Protein AF-A0A962GE62-F1 (afdb_monomer)

pLDDT: mean 94.67, std 6.72, range [42.16, 98.62]

Sequence (122 aa):
MSQEPLYRQILGSEFAALDEPVRRFHSLQGHHRLHGRCTVNGAEHAVGRFVCAMLGLPRRISDAEFQFDLEAEPDAEIWIRHFPTRTMRSRLERLGANRLRERLGPATLTFSLDTDGGCLSM

Structure (mmCIF, N/CA/C/O backbone):
data_AF-A0A962GE62-F1
#
_entry.id   AF-A0A962GE62-F1
#
loop_
_atom_site.group_PDB
_atom_site.id
_atom_site.type_symbol
_atom_site.label_atom_id
_atom_site.label_alt_id
_atom_site.label_comp_id
_atom_site.label_asym_id
_atom_site.label_entity_id
_atom_site.label_seq_id
_atom_site.pdbx_PDB_ins_code
_atom_site.Cartn_x
_atom_site.Cartn_y
_atom_site.Cartn_z
_atom_site.occupancy
_atom_site.B_iso_or_equiv
_atom_site.auth_seq_id
_atom_site.auth_comp_id
_atom_site.auth_asym_id
_atom_site.auth_atom_id
_atom_site.pdbx_PDB_model_num
ATOM 1 N N . MET A 1 1 ? -3.515 -1.189 26.323 1.00 42.16 1 MET A N 1
ATOM 2 C CA . MET A 1 1 ? -4.713 -0.687 25.618 1.00 42.16 1 MET A CA 1
ATOM 3 C C . MET A 1 1 ? -4.542 -1.075 24.165 1.00 42.16 1 MET A C 1
ATOM 5 O O . MET A 1 1 ? -3.581 -0.616 23.566 1.00 42.16 1 MET A O 1
ATOM 9 N N . SER A 1 2 ? -5.363 -1.981 23.636 1.00 54.12 2 SER A N 1
ATOM 10 C CA . SER A 1 2 ? -5.305 -2.329 22.212 1.00 54.12 2 SER A CA 1
ATOM 11 C C . SER A 1 2 ? -5.782 -1.115 21.420 1.00 54.12 2 SER A C 1
ATOM 13 O O . SER A 1 2 ? -6.929 -0.703 21.587 1.00 54.12 2 SER A O 1
ATOM 15 N N . GLN A 1 3 ? -4.892 -0.485 20.656 1.00 78.56 3 GLN A N 1
ATOM 16 C CA . GLN A 1 3 ? -5.273 0.639 19.806 1.00 78.56 3 GLN A CA 1
ATOM 17 C C . GLN A 1 3 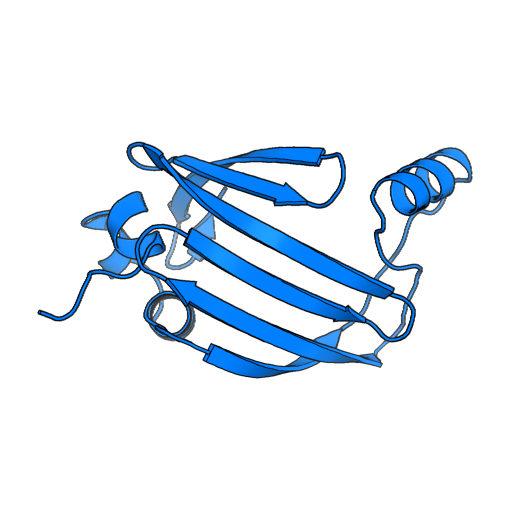? -6.046 0.116 18.586 1.00 78.56 3 GLN A C 1
ATOM 19 O O . GLN A 1 3 ? -5.830 -1.009 18.132 1.00 78.56 3 GLN A O 1
ATOM 24 N N . GLU A 1 4 ? -7.009 0.898 18.107 1.00 91.88 4 GLU A N 1
ATOM 25 C CA . GLU A 1 4 ? -7.893 0.511 17.006 1.00 91.88 4 GLU A CA 1
ATOM 26 C C . GLU A 1 4 ? -7.140 0.560 15.657 1.00 91.88 4 GLU A C 1
ATOM 28 O O . GLU A 1 4 ? -6.414 1.527 15.428 1.00 91.88 4 GLU A O 1
ATOM 33 N N . PRO A 1 5 ? -7.282 -0.430 14.751 1.00 95.94 5 PRO A N 1
ATOM 34 C CA . PRO A 1 5 ? -6.624 -0.401 13.439 1.00 95.94 5 PRO A CA 1
ATOM 35 C C . PRO A 1 5 ? -7.026 0.815 12.591 1.00 95.94 5 PRO A C 1
ATOM 37 O O . PRO A 1 5 ? -8.175 1.263 12.652 1.00 95.94 5 PRO A O 1
ATOM 40 N N . LEU A 1 6 ? -6.112 1.306 11.745 1.00 97.06 6 LEU A N 1
ATOM 41 C CA . LEU A 1 6 ? -6.292 2.525 10.943 1.00 97.06 6 LEU A CA 1
ATOM 42 C C . LEU A 1 6 ? -7.610 2.531 10.149 1.00 97.06 6 LEU A C 1
ATOM 44 O O . LEU A 1 6 ? -8.387 3.482 10.219 1.00 97.06 6 LEU A O 1
ATOM 48 N N . TYR A 1 7 ? -7.892 1.457 9.413 1.00 97.06 7 TYR A N 1
ATOM 49 C CA . TYR A 1 7 ? -9.080 1.372 8.556 1.00 97.06 7 TYR A CA 1
ATOM 50 C C . TYR A 1 7 ? -10.388 1.321 9.342 1.00 97.06 7 TYR A C 1
ATOM 52 O O . TYR A 1 7 ? -11.406 1.828 8.872 1.00 97.06 7 TYR A O 1
ATOM 60 N N . ARG A 1 8 ? -10.360 0.789 10.566 1.00 96.38 8 ARG A N 1
ATOM 61 C CA . ARG A 1 8 ? -11.520 0.817 11.454 1.00 96.38 8 ARG A CA 1
ATOM 62 C C . ARG A 1 8 ? -11.795 2.228 11.977 1.00 96.38 8 ARG A C 1
ATOM 64 O O . ARG A 1 8 ? -12.949 2.634 12.022 1.00 96.38 8 ARG A O 1
ATOM 71 N N . GLN A 1 9 ? -10.755 3.018 12.250 1.00 95.88 9 GLN A N 1
ATOM 72 C CA . GLN A 1 9 ? -10.906 4.443 12.585 1.00 95.88 9 GLN A CA 1
ATOM 73 C C . GLN A 1 9 ? -11.400 5.299 11.403 1.00 95.88 9 GLN A C 1
ATOM 75 O O . GLN A 1 9 ? -11.971 6.375 11.607 1.00 95.88 9 GLN A O 1
ATOM 80 N N . ILE A 1 10 ? -11.130 4.875 10.162 1.00 96.81 10 ILE A N 1
ATOM 81 C CA . ILE A 1 10 ? -11.578 5.580 8.953 1.00 96.81 10 ILE A CA 1
ATOM 82 C C . ILE A 1 10 ? -13.047 5.271 8.653 1.00 96.81 10 ILE A C 1
ATO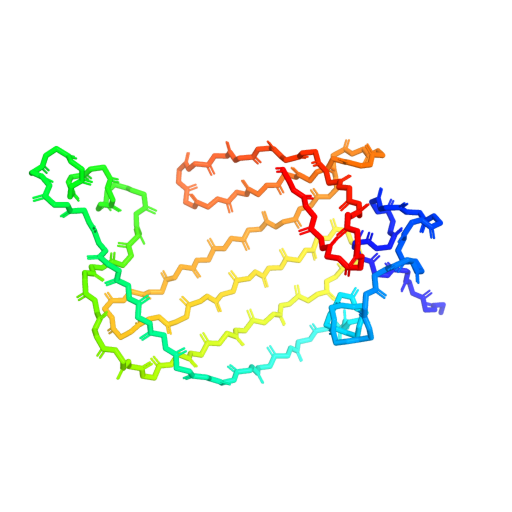M 84 O O . ILE A 1 10 ? -13.804 6.214 8.441 1.00 96.81 10 ILE A O 1
ATOM 88 N N . LEU A 1 11 ? -13.430 3.990 8.645 1.00 96.62 11 LEU A N 1
ATOM 89 C CA . LEU A 1 11 ? -14.768 3.526 8.251 1.00 96.62 11 LEU A CA 1
ATOM 90 C C . LEU A 1 11 ? -15.789 3.505 9.399 1.00 96.62 11 LEU A C 1
ATOM 92 O O . LEU A 1 11 ? -16.993 3.482 9.157 1.00 96.62 11 LEU A O 1
ATOM 96 N N . GLY A 1 12 ? -15.343 3.483 10.657 1.00 95.31 12 GLY A N 1
ATOM 97 C CA . GLY A 1 12 ? -16.239 3.399 11.808 1.00 95.31 12 GLY A CA 1
ATOM 98 C C . GLY A 1 12 ? -17.075 2.114 11.801 1.00 95.31 12 GLY A C 1
ATOM 99 O O . GLY A 1 12 ? -16.529 1.010 11.741 1.00 95.31 12 GLY A O 1
ATOM 100 N N . SER A 1 13 ? -18.404 2.252 11.882 1.00 94.25 13 SER A N 1
ATOM 101 C CA . 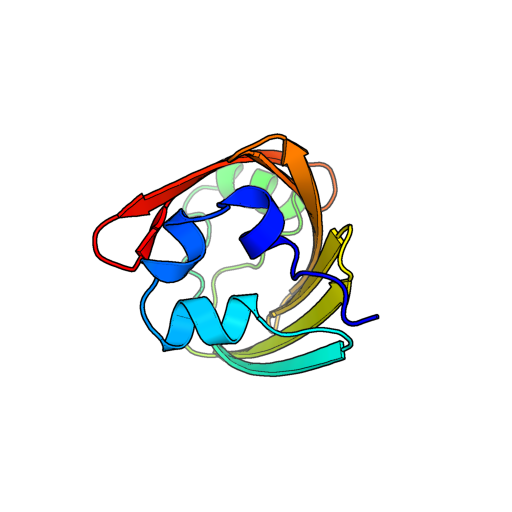SER A 1 13 ? -19.342 1.118 11.888 1.00 94.25 13 SER A CA 1
ATOM 102 C C . SER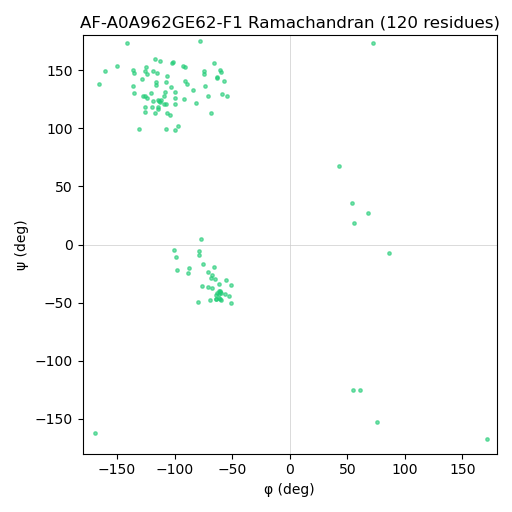 A 1 13 ? -19.285 0.285 10.610 1.00 94.25 13 SER A C 1
ATOM 104 O O . SER A 1 13 ? -19.396 -0.939 10.687 1.00 94.25 13 SER A O 1
ATOM 106 N N . GLU A 1 14 ? -19.031 0.924 9.465 1.00 95.88 14 GLU A N 1
ATOM 107 C CA . GLU A 1 14 ? -19.014 0.269 8.151 1.00 95.88 14 GLU A CA 1
ATOM 108 C C . GLU A 1 14 ? -17.872 -0.745 8.029 1.00 95.88 14 GLU A C 1
ATOM 110 O O . GLU A 1 14 ? -17.951 -1.698 7.263 1.00 95.88 14 GLU A O 1
ATOM 115 N N . PHE A 1 15 ? -16.844 -0.653 8.879 1.00 97.06 15 PHE A N 1
ATOM 116 C CA . PHE A 1 15 ? -15.789 -1.665 8.946 1.00 97.06 15 PHE A CA 1
ATOM 117 C C . PHE A 1 15 ? -16.333 -3.083 9.200 1.00 97.06 15 PHE A C 1
ATOM 119 O O . PHE A 1 15 ? -15.747 -4.071 8.755 1.00 97.06 15 PHE A O 1
ATOM 126 N N . ALA A 1 16 ? -17.457 -3.206 9.917 1.00 96.31 16 ALA A N 1
ATOM 127 C CA . ALA A 1 16 ? -18.101 -4.493 10.158 1.00 96.31 16 ALA A CA 1
ATOM 128 C C . ALA A 1 16 ? -18.773 -5.072 8.901 1.00 96.31 16 ALA A C 1
ATOM 130 O O . ALA A 1 16 ? -18.911 -6.293 8.824 1.00 96.31 16 ALA A O 1
ATOM 131 N N . ALA A 1 17 ? -19.137 -4.230 7.928 1.00 96.81 17 ALA A N 1
ATOM 132 C CA . ALA A 1 17 ? -19.768 -4.634 6.675 1.00 96.81 17 ALA A CA 1
ATOM 133 C C . ALA A 1 17 ? -18.785 -5.276 5.682 1.00 96.81 17 ALA A C 1
ATOM 135 O O . ALA A 1 17 ? -19.227 -5.957 4.766 1.00 96.81 17 ALA A O 1
ATOM 136 N N . LEU A 1 18 ? -17.471 -5.104 5.876 1.00 98.19 18 LEU A N 1
ATOM 137 C CA . LEU A 1 18 ? -16.440 -5.747 5.058 1.00 98.19 18 LEU A CA 1
ATOM 138 C C . LEU A 1 18 ? -16.484 -7.276 5.174 1.00 98.19 18 LEU A C 1
ATOM 140 O O . LEU A 1 18 ? -16.648 -7.824 6.269 1.00 98.19 18 LEU A O 1
ATOM 144 N N . ASP A 1 19 ? -16.216 -7.963 4.067 1.00 98.25 19 ASP A N 1
ATOM 145 C CA . ASP A 1 19 ? -16.044 -9.412 4.054 1.00 98.25 19 ASP A CA 1
ATOM 146 C C . ASP A 1 19 ? -14.867 -9.844 4.939 1.00 98.25 19 ASP A C 1
ATOM 148 O O . ASP A 1 19 ? -13.880 -9.123 5.124 1.00 98.25 19 ASP A O 1
ATOM 152 N N . GLU A 1 20 ? -14.964 -11.053 5.497 1.00 97.62 20 GLU A N 1
ATOM 153 C CA . GLU A 1 20 ? -14.026 -11.560 6.507 1.00 97.62 20 GLU A CA 1
ATOM 154 C C . GLU A 1 20 ? -12.545 -11.467 6.097 1.00 97.62 20 GLU A C 1
ATOM 156 O O . GLU A 1 20 ? -11.769 -10.958 6.911 1.00 97.62 20 GLU A O 1
ATOM 161 N N . PRO A 1 21 ? -12.128 -11.822 4.865 1.00 96.88 21 PRO A N 1
ATOM 162 C CA . PRO A 1 21 ? -10.730 -11.690 4.455 1.00 96.88 21 PRO A CA 1
ATOM 163 C C . PRO A 1 21 ? -10.233 -10.238 4.447 1.00 96.88 21 PRO A C 1
ATOM 165 O O . PRO A 1 21 ? -9.126 -9.959 4.914 1.00 96.88 21 PRO A O 1
ATOM 168 N N . VAL A 1 22 ? -11.060 -9.305 3.964 1.00 97.00 22 VAL A N 1
ATOM 169 C CA . VAL A 1 22 ? -10.726 -7.874 3.870 1.00 97.00 22 VAL A CA 1
ATOM 170 C C . VAL A 1 22 ? -10.652 -7.270 5.268 1.00 97.00 22 VAL A C 1
ATOM 172 O O . VAL A 1 22 ? -9.660 -6.636 5.636 1.00 97.00 22 VAL A O 1
ATOM 175 N N . ARG A 1 23 ? -11.663 -7.551 6.095 1.00 97.56 23 ARG A N 1
ATOM 176 C CA . ARG A 1 23 ? -11.721 -7.109 7.489 1.00 97.56 23 ARG A CA 1
ATOM 177 C C . ARG A 1 23 ? -10.552 -7.654 8.304 1.00 97.56 23 ARG A C 1
ATOM 179 O O . ARG A 1 23 ? -9.981 -6.926 9.114 1.00 97.56 23 ARG A O 1
ATOM 186 N N . ARG A 1 24 ? -10.171 -8.919 8.095 1.00 97.38 24 ARG A N 1
ATOM 187 C CA . ARG A 1 24 ? -9.037 -9.555 8.776 1.00 97.38 24 ARG A CA 1
ATOM 188 C C . ARG A 1 24 ? -7.717 -8.886 8.411 1.00 97.38 24 ARG A C 1
ATOM 190 O O . ARG A 1 24 ? -6.943 -8.584 9.314 1.00 97.38 24 ARG A O 1
ATOM 197 N N . PHE A 1 25 ? -7.472 -8.635 7.125 1.00 97.50 25 PHE A N 1
ATOM 198 C CA . PHE A 1 25 ? -6.262 -7.944 6.675 1.00 97.50 25 PHE A CA 1
ATOM 199 C C . PHE A 1 25 ? -6.157 -6.542 7.290 1.00 97.50 25 PHE A C 1
ATOM 201 O O . PHE A 1 25 ? -5.144 -6.206 7.895 1.00 97.50 25 PHE A O 1
ATOM 208 N N . HIS A 1 26 ? -7.241 -5.769 7.254 1.00 97.12 26 HIS A N 1
ATOM 209 C CA . HIS A 1 26 ? -7.284 -4.427 7.841 1.00 97.12 26 HIS A CA 1
ATOM 210 C C . HIS A 1 26 ? -7.427 -4.403 9.374 1.00 97.12 26 HIS A C 1
ATOM 212 O O . HIS A 1 26 ? -7.564 -3.336 9.970 1.00 97.12 26 HIS A O 1
ATOM 218 N N . SER A 1 27 ? -7.398 -5.572 10.021 1.00 96.75 27 SER A N 1
ATOM 219 C CA . SER A 1 27 ? -7.294 -5.706 11.478 1.00 96.75 27 SER A CA 1
ATOM 220 C C . SER A 1 27 ? -5.872 -6.037 11.948 1.00 96.75 27 SER A C 1
ATOM 222 O O . SER A 1 27 ? -5.644 -6.110 13.156 1.00 96.75 27 SER A O 1
ATOM 224 N N . LEU A 1 28 ? -4.926 -6.265 11.027 1.00 96.56 28 LEU A N 1
ATOM 225 C CA . LEU A 1 28 ? -3.526 -6.528 11.360 1.00 96.56 28 LEU A CA 1
ATOM 226 C C . LEU A 1 28 ? -2.896 -5.312 12.062 1.00 96.56 28 LEU A C 1
ATOM 228 O O . LEU A 1 28 ? -3.201 -4.167 11.743 1.00 96.56 28 LEU A O 1
ATOM 232 N N . GLN A 1 29 ? -2.009 -5.575 13.023 1.00 96.12 29 GLN A N 1
ATOM 233 C CA . GLN A 1 29 ? -1.240 -4.559 13.753 1.00 96.12 29 GLN A CA 1
ATOM 234 C C . GLN A 1 29 ? 0.224 -4.984 13.869 1.00 96.12 29 GLN A C 1
ATOM 236 O O . GLN A 1 29 ? 0.507 -6.179 13.985 1.00 96.12 29 GLN A O 1
ATOM 241 N N . GLY A 1 30 ? 1.146 -4.024 13.877 1.00 96.62 30 GLY A N 1
ATOM 242 C CA . GLY A 1 30 ? 2.586 -4.269 13.891 1.00 96.62 30 GLY A CA 1
ATOM 243 C C . GLY A 1 30 ? 3.130 -4.703 12.528 1.00 96.62 30 GLY A C 1
ATOM 244 O O . GLY A 1 30 ? 2.578 -4.356 11.483 1.00 96.62 30 GLY A O 1
ATOM 245 N N . HIS A 1 31 ? 4.230 -5.458 12.531 1.00 98.12 31 HIS A N 1
ATOM 246 C CA . HIS A 1 31 ? 4.930 -5.855 11.309 1.00 98.12 31 HIS A CA 1
ATOM 247 C C . HIS A 1 31 ? 4.446 -7.203 10.771 1.00 98.12 31 HIS A C 1
ATOM 249 O O . HIS A 1 31 ? 4.526 -8.218 11.462 1.00 98.12 31 HIS A O 1
ATOM 255 N N . HIS A 1 32 ? 4.022 -7.228 9.508 1.00 98.44 32 HIS A N 1
ATOM 256 C CA . HIS A 1 32 ? 3.616 -8.441 8.799 1.00 98.44 32 HIS A CA 1
ATOM 257 C C . HIS A 1 32 ? 4.342 -8.548 7.469 1.00 98.44 32 HIS A C 1
ATOM 259 O O . HIS A 1 32 ? 4.522 -7.553 6.773 1.00 98.44 32 HIS A O 1
ATOM 265 N N . ARG A 1 33 ? 4.707 -9.775 7.094 1.00 98.44 33 ARG A N 1
ATOM 266 C CA . ARG A 1 33 ? 5.235 -10.100 5.769 1.00 98.44 33 ARG A CA 1
ATOM 267 C C . ARG A 1 33 ? 4.312 -11.095 5.091 1.00 98.44 33 ARG A C 1
ATOM 269 O O . ARG A 1 33 ? 4.062 -12.173 5.622 1.00 98.44 33 ARG A O 1
ATOM 276 N N . LEU A 1 34 ? 3.834 -10.727 3.913 1.00 98.00 34 LEU A N 1
ATOM 277 C CA . LEU A 1 34 ? 2.949 -11.526 3.081 1.00 98.00 34 LEU A CA 1
ATOM 278 C C . LEU A 1 34 ? 3.628 -11.812 1.743 1.00 98.00 34 LEU A C 1
ATOM 280 O O . LEU A 1 34 ? 4.410 -11.007 1.236 1.00 98.00 34 LEU A O 1
ATOM 284 N N . HIS A 1 35 ? 3.301 -12.961 1.166 1.00 97.88 35 HIS A N 1
ATOM 285 C CA . HIS A 1 35 ? 3.834 -13.410 -0.113 1.00 97.88 35 HIS A CA 1
ATOM 286 C C . HIS A 1 35 ? 2.692 -13.751 -1.060 1.00 97.88 35 HIS A C 1
ATOM 288 O O . HIS A 1 35 ? 1.622 -14.190 -0.638 1.00 97.88 35 HIS A O 1
ATOM 294 N N . GLY A 1 36 ? 2.931 -13.567 -2.350 1.00 96.50 36 GLY A N 1
ATOM 295 C CA . GLY A 1 36 ? 1.967 -13.889 -3.384 1.00 96.50 36 GLY A CA 1
ATOM 296 C C . GLY A 1 36 ? 2.585 -13.839 -4.769 1.00 96.50 36 GLY A C 1
ATOM 297 O O . GLY A 1 36 ? 3.806 -13.868 -4.941 1.00 96.50 36 GLY A O 1
ATOM 298 N N . ARG A 1 37 ? 1.711 -13.756 -5.768 1.00 97.12 37 ARG A N 1
ATOM 299 C CA . ARG A 1 37 ? 2.085 -13.586 -7.170 1.00 97.12 37 ARG A CA 1
ATOM 300 C C . ARG A 1 37 ? 1.404 -12.349 -7.726 1.00 97.12 37 ARG A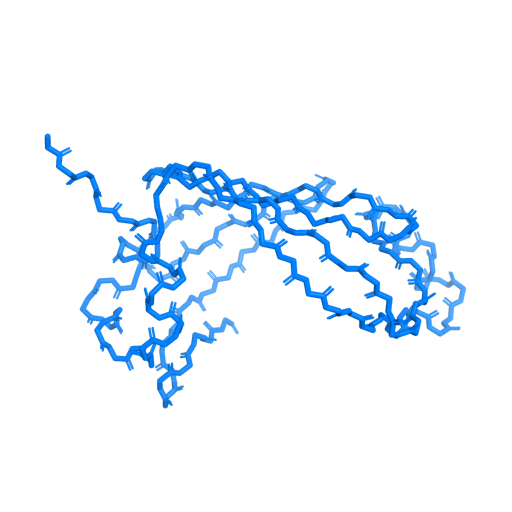 C 1
ATOM 302 O O . ARG A 1 37 ? 0.294 -12.018 -7.315 1.00 97.12 37 ARG A O 1
ATOM 309 N N . CYS A 1 38 ? 2.064 -11.660 -8.647 1.00 95.81 38 CYS A N 1
ATOM 310 C CA . CYS A 1 38 ? 1.522 -10.464 -9.277 1.00 95.81 38 CYS A CA 1
ATOM 311 C C . CYS A 1 38 ? 1.754 -10.458 -10.790 1.00 95.81 38 CYS A C 1
ATOM 313 O O . CYS A 1 38 ? 2.743 -10.984 -11.302 1.00 95.81 38 CYS A O 1
ATOM 315 N N . THR A 1 39 ? 0.837 -9.806 -11.500 1.00 95.94 39 THR A N 1
ATOM 316 C CA . THR A 1 39 ? 1.010 -9.395 -12.894 1.00 95.94 39 THR A CA 1
ATOM 317 C C . THR A 1 39 ? 0.870 -7.881 -12.944 1.00 95.94 39 THR A C 1
ATOM 319 O O . THR A 1 39 ? -0.073 -7.319 -12.393 1.00 95.94 39 THR A O 1
ATOM 322 N N . VAL A 1 40 ? 1.821 -7.216 -13.594 1.00 95.00 40 VAL A N 1
ATOM 323 C CA . VAL A 1 40 ? 1.805 -5.769 -13.817 1.00 95.00 40 VAL A CA 1
ATOM 324 C C . VAL A 1 40 ? 1.677 -5.547 -15.314 1.00 95.00 40 VAL A C 1
ATOM 326 O O . VAL A 1 40 ? 2.580 -5.901 -16.067 1.00 95.00 40 VAL A O 1
ATOM 329 N N . ASN A 1 41 ? 0.579 -4.934 -15.754 1.00 93.75 41 ASN A N 1
ATOM 330 C CA . ASN A 1 41 ? 0.365 -4.653 -17.178 1.00 93.75 41 ASN A CA 1
ATOM 331 C C . ASN A 1 41 ? 1.366 -3.611 -17.711 1.00 93.75 41 ASN A C 1
ATOM 333 O O . ASN A 1 41 ? 1.908 -3.770 -18.804 1.00 93.75 41 ASN A O 1
ATOM 337 N N . GLY A 1 42 ? 1.691 -2.601 -16.894 1.00 90.75 42 GLY A N 1
ATOM 338 C CA . GLY A 1 42 ? 2.584 -1.499 -17.259 1.00 90.75 42 GLY A CA 1
ATOM 339 C C . GLY A 1 42 ? 1.953 -0.518 -18.257 1.00 90.75 42 GLY A C 1
ATOM 340 O O . GLY A 1 42 ? 0.852 -0.732 -18.752 1.00 90.75 42 GLY A O 1
ATOM 341 N N . ALA A 1 43 ? 2.649 0.584 -18.543 1.00 93.31 43 ALA A N 1
ATOM 342 C CA . ALA A 1 43 ? 2.183 1.586 -19.501 1.00 93.31 43 ALA A CA 1
ATOM 343 C C . ALA A 1 43 ? 2.535 1.220 -20.957 1.00 93.31 43 ALA A C 1
ATOM 345 O O . ALA A 1 43 ? 3.692 0.918 -21.273 1.00 93.31 43 ALA A O 1
ATOM 346 N N . GLU A 1 44 ? 1.558 1.342 -21.858 1.00 91.31 44 GLU A N 1
ATOM 347 C CA . GLU A 1 44 ? 1.701 1.009 -23.285 1.00 91.31 44 GLU A CA 1
ATOM 348 C C . GLU A 1 44 ? 2.487 2.070 -24.074 1.00 91.31 44 GLU A C 1
ATOM 350 O O . GLU A 1 44 ? 3.301 1.750 -24.946 1.00 91.31 44 GLU A O 1
ATOM 355 N N . HIS A 1 45 ? 2.326 3.349 -23.724 1.00 94.69 45 HIS A N 1
ATOM 356 C CA . HIS A 1 45 ? 2.935 4.475 -24.440 1.00 94.69 45 HIS A CA 1
ATOM 357 C C . HIS A 1 45 ? 4.172 5.046 -23.734 1.00 94.69 45 HIS A C 1
ATOM 359 O O . HIS A 1 45 ? 4.331 4.939 -22.517 1.00 94.69 45 HIS A O 1
ATOM 365 N N . ALA A 1 46 ? 5.053 5.698 -24.503 1.00 93.06 46 ALA A N 1
ATOM 366 C CA . ALA A 1 46 ? 6.315 6.251 -23.999 1.00 93.06 46 ALA A CA 1
ATOM 367 C C . ALA A 1 46 ? 6.114 7.301 -22.895 1.00 93.06 46 ALA A C 1
ATOM 369 O O . ALA A 1 46 ? 6.806 7.253 -21.880 1.00 93.06 46 ALA A O 1
ATOM 370 N N . VAL A 1 47 ? 5.128 8.190 -23.056 1.00 95.31 47 VAL A N 1
ATOM 371 C CA . VAL A 1 47 ? 4.777 9.195 -22.039 1.00 95.31 47 VAL A CA 1
ATOM 372 C C . VAL A 1 47 ? 4.338 8.519 -20.738 1.00 95.31 47 VAL A C 1
ATOM 374 O O . VAL A 1 47 ? 4.839 8.859 -19.670 1.00 95.31 47 VAL A O 1
ATOM 377 N N . GLY A 1 48 ? 3.479 7.499 -20.822 1.00 93.56 48 GLY A N 1
ATOM 378 C CA . GLY A 1 48 ? 3.048 6.733 -19.651 1.00 93.56 48 GLY A CA 1
ATOM 379 C C . GLY A 1 48 ? 4.216 6.034 -18.955 1.00 93.56 48 GLY A C 1
ATOM 380 O O . GLY A 1 48 ? 4.339 6.111 -17.737 1.00 93.56 48 GLY A O 1
ATOM 381 N N . ARG A 1 49 ? 5.143 5.434 -19.716 1.00 92.88 49 ARG A N 1
ATOM 382 C CA . ARG A 1 49 ? 6.359 4.825 -19.150 1.00 92.88 49 ARG A CA 1
ATOM 383 C C . ARG A 1 49 ? 7.233 5.838 -18.413 1.00 92.88 49 ARG A C 1
ATOM 385 O O . ARG A 1 49 ? 7.774 5.502 -17.362 1.00 92.88 49 ARG A O 1
ATOM 392 N N . PHE A 1 50 ? 7.365 7.052 -18.946 1.00 93.06 50 PHE A N 1
ATOM 393 C CA . PHE A 1 50 ? 8.108 8.127 -18.291 1.00 93.06 50 PHE A CA 1
ATOM 394 C C . PHE A 1 50 ? 7.448 8.547 -16.971 1.00 93.06 50 PHE A C 1
ATOM 396 O O . PHE A 1 50 ? 8.122 8.597 -15.945 1.00 93.06 50 PHE A O 1
ATOM 403 N N . VAL A 1 51 ? 6.126 8.747 -16.961 1.00 92.19 51 VAL A N 1
ATOM 404 C CA . VAL A 1 51 ? 5.372 9.055 -15.733 1.00 92.19 51 VAL A CA 1
ATOM 405 C C . VAL A 1 51 ? 5.504 7.929 -14.705 1.00 92.19 51 VAL A C 1
ATOM 407 O O . VAL A 1 51 ? 5.837 8.195 -13.552 1.00 92.19 51 VAL A O 1
ATOM 410 N N . CYS A 1 52 ? 5.336 6.667 -15.114 1.00 92.38 52 CYS A N 1
ATOM 411 C CA . CYS A 1 52 ? 5.542 5.514 -14.237 1.00 92.38 52 CYS A CA 1
ATOM 412 C C . CYS A 1 52 ? 6.947 5.504 -13.624 1.00 92.38 52 CYS A C 1
ATOM 414 O O . CYS A 1 52 ? 7.086 5.251 -12.430 1.00 92.38 52 CYS A O 1
ATOM 416 N N . ALA A 1 53 ? 7.982 5.811 -14.412 1.00 90.44 53 ALA A N 1
ATOM 417 C CA . ALA A 1 53 ? 9.354 5.880 -13.919 1.00 90.44 53 ALA A CA 1
ATOM 418 C C . ALA A 1 53 ? 9.542 7.002 -12.885 1.00 90.44 53 ALA A C 1
ATOM 420 O O . ALA A 1 53 ? 10.142 6.751 -11.839 1.00 90.44 53 ALA A O 1
ATOM 421 N N . MET A 1 54 ? 8.985 8.196 -13.128 1.00 90.62 54 MET A N 1
ATOM 422 C CA . MET A 1 54 ? 9.027 9.313 -12.169 1.00 90.62 54 MET A CA 1
ATOM 423 C C . MET A 1 54 ? 8.329 8.973 -10.848 1.00 90.62 54 MET A C 1
ATOM 425 O O . MET A 1 54 ? 8.830 9.30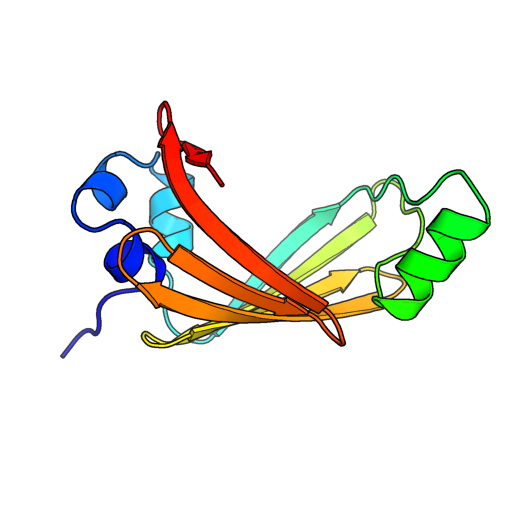4 -9.777 1.00 90.62 54 MET A O 1
ATOM 429 N N . LEU A 1 55 ? 7.196 8.272 -10.917 1.00 88.88 55 LEU A N 1
ATOM 430 C CA . LEU A 1 55 ? 6.444 7.820 -9.745 1.00 88.88 55 LEU A CA 1
ATOM 431 C C . LEU A 1 55 ? 7.050 6.571 -9.082 1.00 88.88 55 LEU A C 1
ATOM 433 O O . LEU A 1 55 ? 6.585 6.137 -8.031 1.00 88.88 55 LEU A O 1
ATOM 437 N N . GLY A 1 56 ? 8.086 5.977 -9.680 1.00 90.06 56 GLY A N 1
ATOM 438 C CA . GLY A 1 56 ? 8.720 4.765 -9.175 1.00 90.06 56 GLY A CA 1
ATOM 439 C C . GLY A 1 56 ? 7.843 3.516 -9.266 1.00 90.06 56 GLY A C 1
ATOM 440 O O . GLY A 1 56 ? 8.043 2.603 -8.467 1.00 90.06 56 GLY A O 1
ATOM 441 N N . LEU A 1 57 ? 6.903 3.472 -10.212 1.00 92.19 57 LEU A N 1
ATOM 442 C CA . LEU A 1 57 ? 6.038 2.324 -10.478 1.00 92.19 57 LEU A CA 1
ATOM 443 C C . LEU A 1 57 ? 6.807 1.195 -11.198 1.00 92.19 57 LEU A C 1
ATOM 445 O O . LEU A 1 57 ? 7.745 1.470 -11.956 1.00 92.19 57 LEU A O 1
ATOM 449 N N . PRO A 1 58 ? 6.433 -0.080 -10.983 1.00 92.25 58 PRO A N 1
ATOM 450 C CA . PRO A 1 58 ? 7.059 -1.217 -11.647 1.00 92.25 58 PRO A CA 1
ATOM 451 C C . PRO A 1 58 ? 6.807 -1.219 -13.160 1.00 92.25 58 PRO A C 1
ATOM 453 O O . PRO A 1 58 ? 5.831 -0.662 -13.666 1.00 92.25 58 PRO A O 1
ATOM 456 N N . ARG A 1 59 ? 7.705 -1.882 -13.896 1.00 91.31 59 ARG A N 1
ATOM 457 C CA . ARG A 1 59 ? 7.517 -2.162 -15.326 1.00 91.31 59 ARG A CA 1
ATOM 458 C C . ARG A 1 59 ? 6.556 -3.338 -15.513 1.00 91.31 59 ARG A C 1
ATOM 460 O O . ARG A 1 59 ? 6.146 -3.970 -14.544 1.00 91.31 59 ARG A O 1
ATOM 467 N N . ARG A 1 60 ? 6.218 -3.638 -16.771 1.00 94.62 60 ARG A N 1
ATOM 468 C CA . ARG A 1 60 ? 5.433 -4.824 -17.117 1.00 94.62 60 ARG A CA 1
ATOM 469 C C . ARG A 1 60 ? 6.097 -6.083 -16.555 1.00 94.62 60 ARG A C 1
ATOM 471 O O . ARG A 1 60 ? 7.279 -6.311 -16.800 1.00 94.62 60 ARG A O 1
ATOM 478 N N . ILE A 1 61 ? 5.322 -6.874 -15.826 1.00 93.50 61 ILE A N 1
ATOM 479 C CA . ILE A 1 61 ? 5.721 -8.131 -15.194 1.00 93.50 61 ILE A CA 1
ATOM 480 C C . ILE A 1 61 ? 4.603 -9.133 -15.460 1.00 93.50 61 ILE A C 1
ATOM 482 O O . ILE A 1 61 ? 3.428 -8.792 -15.336 1.00 93.50 61 ILE A O 1
ATOM 486 N N . SER A 1 62 ? 4.954 -10.359 -15.820 1.00 94.69 62 SER A N 1
ATOM 487 C CA . SER A 1 62 ? 3.990 -11.437 -16.029 1.00 94.69 62 SER A CA 1
ATOM 488 C C . SER A 1 62 ? 4.221 -12.503 -14.977 1.00 94.69 62 SER A C 1
ATOM 490 O O . SER A 1 62 ? 5.314 -13.055 -14.925 1.00 94.69 62 SER A O 1
ATOM 492 N N . ASP A 1 63 ? 3.202 -12.734 -14.150 1.00 96.19 63 ASP A N 1
ATOM 493 C CA . ASP A 1 63 ? 3.138 -13.815 -13.167 1.00 96.19 63 ASP A CA 1
ATOM 494 C C . ASP A 1 63 ? 4.449 -14.036 -12.382 1.00 96.19 63 ASP A C 1
ATOM 496 O O . ASP A 1 63 ? 5.147 -15.041 -12.531 1.00 96.19 63 ASP A O 1
ATOM 500 N N . ALA A 1 64 ? 4.815 -13.059 -11.551 1.00 95.75 64 ALA A N 1
ATOM 501 C CA . ALA A 1 64 ? 6.050 -13.094 -10.771 1.00 95.75 64 ALA A CA 1
ATOM 502 C C . ALA A 1 64 ? 5.794 -13.105 -9.267 1.00 95.75 64 ALA A C 1
ATOM 504 O O . ALA A 1 64 ? 4.736 -12.678 -8.801 1.00 95.75 64 ALA A O 1
ATOM 505 N N . GLU A 1 65 ? 6.795 -13.556 -8.512 1.00 96.81 65 GLU A N 1
ATOM 506 C CA . GLU A 1 65 ? 6.787 -13.474 -7.055 1.00 96.81 65 GLU A CA 1
ATOM 507 C C . GLU A 1 65 ? 6.616 -12.031 -6.581 1.00 96.81 65 GLU A C 1
ATOM 509 O O . GLU A 1 65 ? 7.163 -11.081 -7.149 1.00 96.81 65 GLU A O 1
ATOM 514 N N . PHE A 1 66 ? 5.830 -11.894 -5.523 1.00 97.31 66 PHE A N 1
ATOM 515 C CA . PHE A 1 66 ? 5.502 -10.633 -4.896 1.00 97.31 66 PHE A CA 1
ATOM 516 C C . PHE A 1 66 ? 5.614 -10.787 -3.385 1.00 97.31 66 PHE A C 1
ATOM 518 O O . PHE A 1 66 ? 5.053 -11.719 -2.807 1.00 97.31 66 PHE A O 1
ATOM 525 N N . GLN A 1 67 ? 6.318 -9.858 -2.746 1.00 98.44 67 GLN A N 1
ATOM 526 C CA . GLN A 1 67 ? 6.348 -9.743 -1.292 1.00 98.44 67 GLN A CA 1
ATOM 527 C C . GLN A 1 67 ? 5.745 -8.403 -0.883 1.00 98.44 67 GLN A C 1
ATOM 529 O O . GLN A 1 67 ? 6.015 -7.365 -1.492 1.00 98.44 67 GLN A O 1
ATOM 534 N N . PHE A 1 68 ? 4.964 -8.429 0.186 1.00 98.44 68 PHE A N 1
ATOM 535 C CA . PHE A 1 68 ? 4.372 -7.259 0.800 1.00 98.44 68 PHE A CA 1
ATOM 536 C C . PHE A 1 68 ? 4.737 -7.215 2.280 1.00 98.44 68 PHE A C 1
ATOM 538 O O . PHE A 1 68 ? 4.388 -8.128 3.025 1.00 98.44 68 PHE A O 1
ATOM 545 N N . ASP A 1 69 ? 5.438 -6.164 2.698 1.00 98.62 69 ASP A N 1
ATOM 546 C CA . ASP A 1 69 ? 5.623 -5.858 4.112 1.00 98.62 69 ASP A CA 1
ATOM 547 C C . ASP A 1 69 ? 4.634 -4.762 4.525 1.00 98.62 69 ASP A C 1
ATOM 549 O O . ASP A 1 69 ? 4.510 -3.727 3.861 1.00 98.62 69 ASP A O 1
ATOM 553 N N . LEU A 1 70 ? 3.949 -5.002 5.636 1.00 98.62 70 LEU A N 1
ATOM 554 C CA . LEU A 1 70 ? 3.039 -4.077 6.294 1.00 98.62 70 LEU A CA 1
ATOM 555 C C . LEU A 1 70 ? 3.631 -3.703 7.648 1.00 98.62 70 LEU A C 1
ATOM 557 O O . LEU A 1 70 ? 3.890 -4.583 8.463 1.00 98.62 70 LEU A O 1
ATOM 561 N N . GLU A 1 71 ? 3.808 -2.412 7.898 1.00 98.31 71 GLU A N 1
ATOM 562 C CA . GLU A 1 71 ? 4.016 -1.869 9.242 1.00 98.31 71 GLU A CA 1
ATOM 563 C C . GLU A 1 71 ? 2.718 -1.148 9.621 1.00 98.31 71 GLU A C 1
ATOM 565 O O . GLU A 1 71 ? 2.450 -0.054 9.123 1.0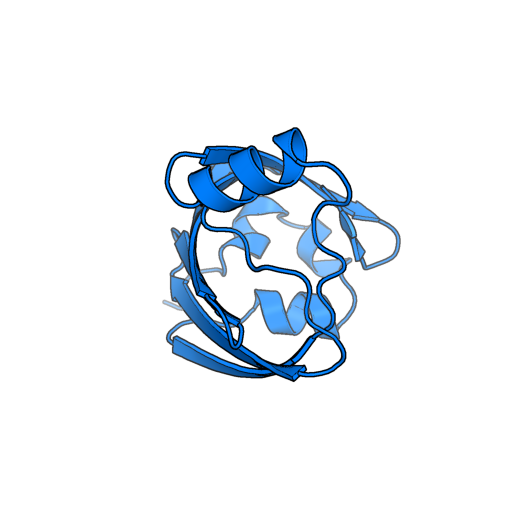0 98.31 71 GLU A O 1
ATOM 570 N N . ALA A 1 72 ? 1.865 -1.803 10.408 1.00 97.56 72 ALA A N 1
ATOM 571 C CA . ALA A 1 72 ? 0.542 -1.304 10.756 1.00 97.56 72 ALA A CA 1
ATOM 572 C C . ALA A 1 72 ? 0.541 -0.663 12.143 1.00 97.56 72 ALA A C 1
ATOM 574 O O . ALA A 1 72 ? 0.425 -1.360 13.155 1.00 97.56 72 ALA A O 1
ATOM 575 N N . GLU A 1 73 ? 0.641 0.663 12.165 1.00 95.00 73 GLU A N 1
ATOM 576 C CA . GLU A 1 73 ? 0.446 1.470 13.361 1.00 95.00 73 GLU A CA 1
ATOM 577 C C . GLU A 1 73 ? -0.954 2.117 13.350 1.00 95.00 73 GLU A C 1
ATOM 579 O O . GLU A 1 73 ? -1.573 2.290 12.294 1.00 95.00 73 GLU A O 1
ATOM 584 N N . PRO A 1 74 ? -1.498 2.490 14.516 1.00 91.69 74 PRO A N 1
ATOM 585 C CA . PRO A 1 74 ? -2.854 3.034 14.612 1.00 91.69 74 PRO A CA 1
ATOM 586 C C . PRO A 1 74 ? -3.041 4.383 13.905 1.00 91.69 74 PRO A C 1
ATOM 588 O O . PRO A 1 74 ? -4.138 4.684 13.439 1.00 91.69 74 PRO A O 1
ATOM 591 N N . ASP A 1 75 ? -1.998 5.210 13.821 1.00 94.31 75 ASP A N 1
ATOM 592 C CA . ASP A 1 75 ? -2.032 6.513 13.148 1.00 94.31 75 ASP A CA 1
ATOM 593 C C . ASP A 1 75 ? -1.688 6.418 11.655 1.00 94.31 75 ASP A C 1
ATOM 595 O O . ASP A 1 75 ? -2.096 7.277 10.863 1.00 94.31 75 ASP A O 1
ATOM 599 N N . ALA A 1 76 ? -0.942 5.384 11.265 1.00 96.94 76 ALA A N 1
ATOM 600 C CA . ALA A 1 76 ? -0.502 5.186 9.900 1.00 96.94 76 ALA A CA 1
ATOM 601 C C . ALA A 1 76 ? -0.091 3.745 9.599 1.00 96.94 76 ALA A C 1
ATOM 603 O O . ALA A 1 76 ? 0.525 3.063 10.408 1.00 96.94 76 ALA A O 1
ATOM 604 N N . GLU A 1 77 ? -0.291 3.340 8.352 1.00 98.38 77 GLU A N 1
ATOM 605 C CA . GLU A 1 77 ? 0.296 2.119 7.821 1.00 98.38 77 GLU A CA 1
ATOM 606 C C . GLU A 1 77 ? 1.425 2.456 6.846 1.00 98.38 77 GLU A C 1
ATOM 608 O O . GLU A 1 77 ? 1.330 3.380 6.032 1.00 98.38 77 GLU A O 1
ATOM 613 N N . ILE A 1 78 ? 2.513 1.694 6.905 1.00 98.56 78 ILE A N 1
ATOM 614 C CA . ILE A 1 78 ? 3.578 1.726 5.907 1.00 98.56 78 ILE A CA 1
ATOM 615 C C . ILE A 1 78 ? 3.483 0.452 5.090 1.00 98.56 78 ILE A C 1
ATOM 617 O O . ILE A 1 78 ? 3.562 -0.656 5.611 1.00 98.56 78 ILE A O 1
ATOM 621 N N . TRP A 1 79 ? 3.305 0.630 3.789 1.00 98.38 79 TRP A N 1
ATOM 622 C CA . TRP A 1 79 ? 3.155 -0.459 2.841 1.00 98.38 79 TRP A CA 1
ATOM 623 C C . TRP A 1 79 ? 4.402 -0.527 1.976 1.00 98.38 79 TRP A C 1
ATOM 625 O O . TRP A 1 79 ? 4.726 0.435 1.274 1.00 98.38 79 TRP A O 1
ATOM 635 N N . ILE A 1 80 ? 5.090 -1.665 1.992 1.00 98.38 80 ILE A N 1
ATOM 636 C CA . ILE A 1 80 ? 6.264 -1.915 1.161 1.00 98.38 80 ILE A CA 1
ATOM 637 C C . ILE A 1 80 ? 5.941 -3.068 0.220 1.00 98.38 80 ILE A C 1
ATOM 639 O O . ILE A 1 80 ? 5.743 -4.205 0.632 1.00 98.38 80 ILE A O 1
ATOM 643 N N . ARG A 1 81 ? 5.870 -2.760 -1.070 1.00 98.00 81 ARG A N 1
ATOM 644 C CA . ARG A 1 81 ? 5.552 -3.705 -2.140 1.00 98.00 81 ARG A CA 1
ATOM 645 C C . ARG A 1 81 ? 6.828 -4.006 -2.911 1.00 98.00 81 ARG A C 1
ATOM 647 O O . ARG A 1 81 ? 7.367 -3.119 -3.576 1.00 98.00 81 ARG A O 1
ATOM 654 N N . HIS A 1 82 ? 7.308 -5.239 -2.825 1.00 97.50 82 HIS A N 1
ATOM 655 C CA . HIS A 1 82 ? 8.505 -5.698 -3.524 1.00 97.50 82 HIS A CA 1
ATOM 656 C C . HIS A 1 82 ? 8.100 -6.412 -4.804 1.00 97.50 82 HIS A C 1
ATOM 658 O O . HIS A 1 82 ? 7.663 -7.563 -4.790 1.00 97.50 82 HIS A O 1
ATOM 664 N N . PHE A 1 83 ? 8.248 -5.701 -5.915 1.00 96.00 83 PHE A N 1
ATOM 665 C CA . PHE A 1 83 ? 8.177 -6.272 -7.249 1.00 96.00 83 PHE A CA 1
ATOM 666 C C . PHE A 1 83 ? 9.589 -6.661 -7.705 1.00 96.00 83 PHE A C 1
ATOM 668 O O . PHE A 1 83 ? 10.550 -5.982 -7.333 1.00 96.00 83 PHE A O 1
ATOM 675 N N . PRO A 1 84 ? 9.736 -7.646 -8.608 1.00 91.44 84 PRO A N 1
ATOM 676 C CA . PRO A 1 84 ? 11.041 -8.056 -9.133 1.00 91.44 84 PRO A CA 1
ATOM 677 C C . PRO A 1 84 ? 11.907 -6.904 -9.658 1.00 91.44 84 PRO A C 1
ATOM 679 O O . PRO A 1 84 ? 13.125 -6.918 -9.531 1.00 91.44 84 PRO A O 1
ATOM 682 N N . THR A 1 85 ? 11.284 -5.884 -10.254 1.00 88.50 85 THR A N 1
ATOM 683 C CA . THR A 1 85 ? 12.003 -4.752 -10.856 1.00 88.50 85 THR A CA 1
ATOM 684 C C . THR A 1 85 ? 12.073 -3.517 -9.960 1.00 88.50 85 THR A C 1
ATOM 686 O O . THR A 1 85 ? 12.711 -2.533 -10.337 1.00 88.50 85 THR A O 1
ATOM 689 N N . ARG A 1 86 ? 11.315 -3.480 -8.855 1.00 93.12 86 ARG A N 1
ATOM 690 C CA . ARG A 1 86 ? 11.088 -2.243 -8.098 1.00 93.12 86 ARG A CA 1
ATOM 691 C C . ARG A 1 86 ? 10.497 -2.508 -6.717 1.00 93.12 86 ARG A C 1
ATOM 693 O O . ARG A 1 86 ? 9.515 -3.227 -6.597 1.00 93.12 86 ARG A O 1
ATOM 700 N N . THR A 1 87 ? 10.991 -1.796 -5.713 1.00 95.38 87 THR A N 1
ATOM 701 C CA . THR A 1 87 ? 10.315 -1.688 -4.417 1.00 95.38 87 THR A CA 1
ATOM 702 C C . THR A 1 87 ? 9.553 -0.371 -4.348 1.00 95.38 87 THR A C 1
ATOM 704 O O . THR A 1 87 ? 10.124 0.697 -4.575 1.00 95.38 87 THR A O 1
ATOM 707 N N . MET A 1 88 ? 8.260 -0.447 -4.045 1.00 96.38 88 MET A N 1
ATOM 708 C CA . MET A 1 88 ? 7.419 0.712 -3.759 1.00 96.38 88 MET A CA 1
ATOM 709 C C . MET A 1 88 ? 7.192 0.802 -2.257 1.00 96.38 88 MET A C 1
ATOM 711 O O . MET A 1 88 ? 6.8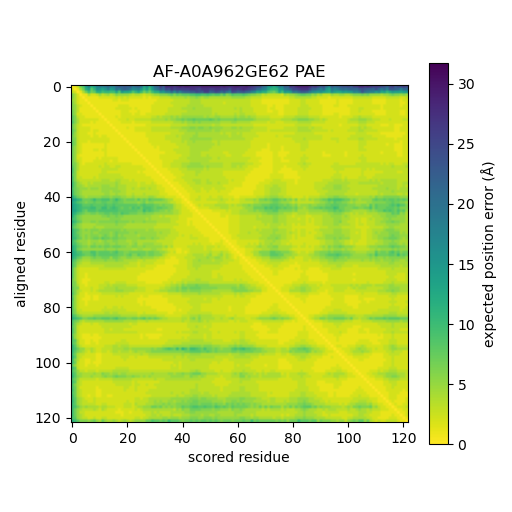68 -0.199 -1.628 1.00 96.38 88 MET A O 1
ATOM 715 N N . ARG A 1 89 ? 7.307 2.005 -1.698 1.00 97.19 89 ARG A N 1
ATOM 716 C CA . ARG A 1 89 ? 6.978 2.288 -0.301 1.00 97.19 89 ARG A CA 1
ATOM 717 C C . ARG A 1 89 ? 5.958 3.412 -0.257 1.00 97.19 89 ARG A C 1
ATOM 719 O O . ARG A 1 89 ? 6.219 4.476 -0.820 1.00 97.19 89 ARG A O 1
ATOM 726 N N . SER A 1 90 ? 4.838 3.186 0.415 1.00 97.69 90 SER A N 1
ATOM 727 C CA . SER A 1 90 ? 3.871 4.236 0.715 1.00 97.69 90 SER A CA 1
ATOM 728 C C . SER A 1 90 ? 3.566 4.349 2.200 1.00 97.69 90 SER A C 1
ATOM 730 O O . SER A 1 90 ? 3.723 3.391 2.954 1.00 97.69 90 SER A O 1
ATOM 732 N N . ARG A 1 91 ? 3.175 5.557 2.618 1.00 98.25 91 ARG A N 1
ATOM 733 C CA . ARG A 1 91 ? 2.624 5.831 3.948 1.00 98.25 91 ARG A CA 1
ATOM 734 C C . ARG A 1 91 ? 1.160 6.211 3.799 1.00 98.25 91 ARG A C 1
ATOM 736 O O . ARG A 1 91 ? 0.853 7.168 3.086 1.00 98.25 91 ARG A O 1
ATOM 743 N N . LEU A 1 92 ? 0.303 5.467 4.476 1.00 98.50 92 LEU A N 1
ATOM 744 C CA . LEU A 1 92 ? -1.140 5.606 4.502 1.00 98.50 92 LEU A CA 1
ATOM 745 C C . LEU A 1 92 ? -1.538 6.155 5.867 1.00 98.50 92 LEU A C 1
ATOM 747 O O . LEU A 1 92 ? -1.077 5.648 6.881 1.00 98.50 92 LEU A O 1
ATOM 751 N N . GLU A 1 93 ? -2.365 7.189 5.912 1.00 97.94 93 GLU A N 1
ATOM 752 C CA . GLU A 1 93 ? -2.813 7.776 7.176 1.00 97.94 93 GLU A CA 1
ATOM 753 C C . GLU A 1 93 ? -4.210 8.383 7.047 1.00 97.94 93 GLU A C 1
ATOM 755 O O . GLU A 1 93 ? -4.642 8.807 5.968 1.00 97.94 93 GLU A O 1
ATOM 760 N N . ARG A 1 94 ? -4.920 8.436 8.173 1.00 97.38 94 ARG A N 1
ATOM 761 C CA . ARG A 1 94 ? -6.275 8.976 8.246 1.00 97.38 94 ARG A CA 1
ATOM 762 C C . ARG A 1 94 ? -6.238 10.492 8.080 1.00 97.38 94 ARG A C 1
ATOM 764 O O . ARG A 1 94 ? -5.537 11.191 8.806 1.00 97.38 94 ARG A O 1
ATOM 771 N N . LEU A 1 95 ? -7.040 11.004 7.150 1.00 96.06 95 LEU A N 1
ATOM 772 C CA . LEU A 1 95 ? -7.242 12.445 6.965 1.00 96.06 95 LEU A CA 1
ATOM 773 C C . LEU A 1 95 ? -8.526 12.942 7.652 1.00 96.06 95 LEU A C 1
ATOM 775 O O . LEU A 1 95 ? -8.653 14.126 7.948 1.00 96.06 95 LEU A O 1
ATOM 779 N N . GLY A 1 96 ? -9.476 12.044 7.908 1.00 91.69 96 GLY A N 1
ATOM 780 C CA . GLY A 1 96 ? -10.758 12.334 8.544 1.00 91.69 96 GLY A CA 1
ATOM 781 C C . GLY A 1 96 ? -11.680 11.117 8.494 1.00 91.69 96 GLY A C 1
ATOM 782 O O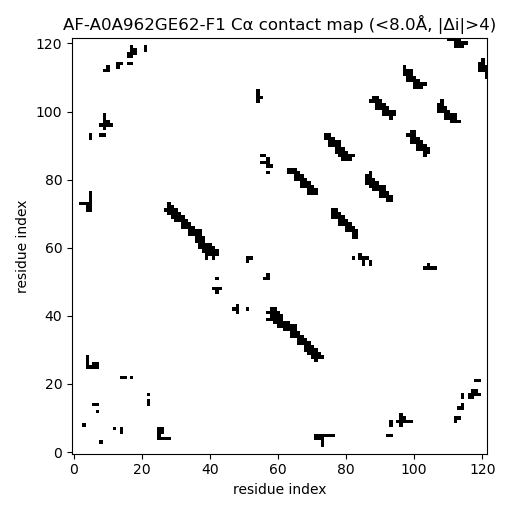 . GLY A 1 96 ? -11.235 10.018 8.164 1.00 91.69 96 GLY A O 1
ATOM 783 N N . ALA A 1 97 ? -12.963 11.313 8.807 1.00 91.31 97 ALA A N 1
ATOM 784 C CA . ALA A 1 97 ? -13.978 10.283 8.582 1.00 91.31 97 ALA A CA 1
ATOM 785 C C . ALA A 1 97 ? -14.010 9.914 7.094 1.00 91.31 97 ALA A C 1
ATOM 787 O O . ALA A 1 97 ? -14.040 10.809 6.248 1.00 91.31 97 ALA A O 1
ATOM 788 N N . ASN A 1 98 ? -13.937 8.618 6.794 1.00 96.19 98 ASN A N 1
ATOM 789 C CA . ASN A 1 98 ? -13.978 8.062 5.443 1.00 96.19 98 ASN A CA 1
ATOM 790 C C . ASN A 1 98 ? -12.903 8.622 4.496 1.00 96.19 98 ASN A C 1
ATOM 792 O O . ASN A 1 98 ? -13.050 8.523 3.286 1.00 96.19 98 ASN A O 1
ATOM 796 N N . ARG A 1 99 ? -11.817 9.232 4.995 1.00 97.62 99 ARG A N 1
ATOM 797 C CA . ARG A 1 99 ? -10.763 9.790 4.134 1.00 97.62 99 ARG A CA 1
ATOM 798 C C . ARG A 1 99 ? -9.390 9.262 4.489 1.00 97.62 99 ARG A C 1
ATOM 800 O O . ARG A 1 99 ? -8.926 9.397 5.624 1.00 97.62 99 ARG A O 1
ATOM 807 N N . LEU A 1 100 ? -8.713 8.755 3.467 1.00 98.06 100 LEU A N 1
ATOM 808 C CA . LEU A 1 100 ? -7.366 8.215 3.542 1.00 98.06 100 LEU A CA 1
ATOM 809 C C . LEU A 1 100 ? -6.426 9.056 2.680 1.00 98.06 100 LEU A C 1
ATOM 811 O O . LEU A 1 100 ? -6.758 9.410 1.550 1.00 98.06 100 LEU A O 1
ATOM 815 N N . ARG A 1 101 ? -5.232 9.347 3.194 1.00 98.31 101 ARG A N 1
ATOM 816 C CA . ARG A 1 101 ? -4.135 9.923 2.416 1.00 98.31 101 ARG A CA 1
ATOM 817 C C . ARG A 1 101 ? -3.045 8.879 2.226 1.00 98.31 101 ARG A C 1
ATOM 819 O O . ARG A 1 101 ? -2.541 8.348 3.209 1.00 98.31 101 ARG A O 1
ATOM 826 N N . GLU A 1 102 ? -2.629 8.662 0.983 1.00 98.12 102 GLU A N 1
ATOM 827 C CA . GLU A 1 102 ? -1.455 7.857 0.647 1.00 98.12 102 GLU A CA 1
ATOM 828 C C . GLU A 1 102 ? -0.356 8.754 0.072 1.00 98.12 102 GLU A C 1
ATOM 830 O O . GLU A 1 102 ? -0.556 9.465 -0.914 1.00 98.12 102 GLU A O 1
ATOM 835 N N . ARG A 1 103 ? 0.834 8.708 0.672 1.00 97.38 103 ARG A N 1
ATOM 836 C CA . ARG A 1 103 ? 2.056 9.266 0.081 1.00 97.38 103 ARG A CA 1
ATOM 837 C C . ARG A 1 103 ? 2.866 8.150 -0.553 1.00 97.38 103 ARG A C 1
ATOM 839 O O . ARG A 1 103 ? 3.292 7.239 0.154 1.00 97.38 103 ARG A O 1
ATOM 846 N N . LEU A 1 104 ? 3.120 8.254 -1.853 1.00 94.62 104 LEU A N 1
ATOM 847 C CA . LEU A 1 104 ? 3.882 7.293 -2.644 1.00 94.62 104 LEU A CA 1
ATOM 848 C C . LEU A 1 104 ? 4.933 8.041 -3.472 1.00 94.62 104 LEU A C 1
ATOM 850 O O . LEU A 1 104 ? 4.637 8.610 -4.523 1.00 94.62 104 LEU A O 1
ATOM 854 N N . GLY A 1 105 ? 6.175 8.050 -2.984 1.00 89.06 105 GLY A N 1
ATOM 855 C CA . GLY A 1 105 ? 7.245 8.840 -3.596 1.00 89.06 105 GLY A CA 1
ATOM 856 C C . GLY A 1 105 ? 6.847 10.323 -3.710 1.00 89.06 105 GLY A C 1
ATOM 857 O O . GLY A 1 105 ? 6.482 10.915 -2.694 1.00 89.06 105 GLY A O 1
ATOM 858 N N . PRO A 1 106 ? 6.898 10.934 -4.909 1.00 92.31 106 PRO A N 1
ATOM 859 C CA . PRO A 1 106 ? 6.502 12.329 -5.107 1.00 92.31 106 PRO A CA 1
ATOM 860 C C . PRO A 1 106 ? 4.978 12.540 -5.192 1.00 92.31 106 PRO A C 1
ATOM 862 O O . PRO A 1 106 ? 4.528 13.683 -5.217 1.00 92.31 106 PRO A O 1
ATOM 865 N N . ALA A 1 107 ? 4.175 11.472 -5.264 1.00 94.69 107 ALA A N 1
ATOM 866 C CA . ALA A 1 107 ? 2.724 11.572 -5.356 1.00 94.69 107 ALA A CA 1
ATOM 867 C C . ALA A 1 107 ? 2.064 11.566 -3.972 1.00 94.69 107 ALA A C 1
ATOM 869 O O . ALA A 1 107 ? 2.441 10.806 -3.077 1.00 94.69 107 ALA A O 1
ATOM 870 N N . THR A 1 108 ? 1.024 12.387 -3.826 1.00 96.88 108 THR A N 1
ATOM 871 C CA . THR A 1 108 ? 0.075 12.319 -2.711 1.00 96.88 108 THR A CA 1
ATOM 872 C C . THR A 1 108 ? -1.312 12.068 -3.283 1.00 96.88 108 THR A C 1
ATOM 874 O O . THR A 1 108 ? -1.818 12.885 -4.049 1.00 96.88 108 THR A O 1
ATOM 877 N N . LEU A 1 109 ? -1.914 10.944 -2.910 1.00 96.62 109 LEU A N 1
ATOM 878 C CA . LEU A 1 109 ? -3.267 10.557 -3.291 1.00 96.62 109 LEU A CA 1
ATOM 879 C C . LEU A 1 109 ? -4.184 10.708 -2.079 1.00 96.62 109 LEU A C 1
ATOM 881 O O . LEU A 1 109 ? -3.767 10.496 -0.939 1.00 96.62 109 LEU A O 1
ATOM 885 N N . THR A 1 110 ? -5.428 11.111 -2.313 1.00 98.00 110 THR A N 1
ATOM 886 C CA . THR A 1 110 ? -6.456 11.154 -1.270 1.00 98.00 110 THR A CA 1
ATOM 887 C C . THR A 1 110 ? -7.676 10.405 -1.762 1.00 98.00 110 THR A C 1
ATOM 889 O O . THR A 1 110 ? -8.180 10.706 -2.840 1.00 98.00 110 THR A O 1
ATOM 892 N N . PHE A 1 111 ? -8.139 9.463 -0.953 1.00 97.56 111 PHE A N 1
ATOM 893 C CA . PHE A 1 111 ? -9.246 8.568 -1.258 1.00 97.56 111 PHE A CA 1
ATOM 894 C C . PHE A 1 111 ? -10.403 8.830 -0.302 1.00 97.56 111 PHE A C 1
ATOM 896 O O . PHE A 1 111 ? -10.176 9.197 0.859 1.00 97.56 111 PHE A O 1
ATOM 903 N N . SER A 1 112 ? -11.625 8.638 -0.791 1.00 97.56 112 SER A N 1
ATOM 904 C CA . SER A 1 112 ? -12.814 8.582 0.055 1.00 97.56 112 SER A CA 1
ATOM 905 C C . SER A 1 112 ? -13.205 7.119 0.169 1.00 97.56 112 SER A C 1
ATOM 907 O O . SER A 1 112 ? -13.573 6.525 -0.831 1.00 97.56 112 SER A O 1
ATOM 909 N N . LEU A 1 113 ? -13.054 6.532 1.350 1.00 97.19 113 LEU A N 1
ATOM 910 C CA . LEU A 1 113 ? -13.293 5.110 1.549 1.00 97.19 113 LEU A CA 1
ATOM 911 C C . LEU A 1 113 ? -14.748 4.847 1.910 1.00 97.19 113 LEU A C 1
ATOM 913 O O . LEU A 1 113 ? -15.316 5.548 2.753 1.00 97.19 113 LEU A O 1
ATOM 917 N N . ASP A 1 114 ? -15.300 3.801 1.316 1.00 95.94 114 ASP A N 1
ATOM 918 C CA . ASP A 1 114 ? -16.628 3.291 1.626 1.00 95.94 114 ASP A CA 1
ATOM 919 C C . ASP A 1 114 ? -16.629 1.756 1.593 1.00 95.94 114 ASP A C 1
ATOM 921 O O . ASP A 1 114 ? -15.624 1.117 1.251 1.00 95.94 114 ASP A O 1
ATOM 925 N N . THR A 1 115 ? -17.747 1.157 1.991 1.00 95.75 115 THR A N 1
ATOM 926 C CA . THR A 1 115 ? -17.982 -0.277 1.845 1.00 95.75 115 THR A CA 1
ATOM 927 C C . THR A 1 115 ? -19.108 -0.537 0.864 1.00 95.75 115 THR A C 1
ATOM 929 O O . THR A 1 115 ? -20.228 -0.082 1.070 1.00 95.75 115 THR A O 1
ATOM 932 N N . ASP A 1 116 ? -18.825 -1.315 -0.177 1.00 95.25 116 ASP A N 1
ATOM 933 C CA . ASP A 1 116 ? -19.809 -1.699 -1.189 1.00 95.25 116 ASP A CA 1
ATOM 934 C C . ASP A 1 116 ? -19.848 -3.221 -1.319 1.00 95.25 116 ASP A C 1
ATOM 936 O O . ASP A 1 116 ? -18.857 -3.850 -1.691 1.00 95.25 116 ASP A O 1
ATOM 940 N N . GLY A 1 117 ? -20.974 -3.831 -0.942 1.00 92.25 117 GLY A N 1
ATOM 941 C CA . GLY A 1 117 ? -21.172 -5.280 -1.051 1.00 92.25 117 GLY A CA 1
ATOM 942 C C . GLY A 1 117 ? -20.088 -6.128 -0.369 1.00 92.25 117 GLY A C 1
ATOM 943 O O . GLY A 1 117 ? -19.705 -7.158 -0.914 1.00 92.25 117 GLY A O 1
ATOM 944 N N . GLY A 1 118 ? -19.552 -5.683 0.774 1.00 94.06 118 GLY A N 1
ATOM 945 C CA . GLY A 1 118 ? -18.463 -6.366 1.491 1.00 94.06 118 GLY A CA 1
ATOM 946 C C . GLY A 1 118 ? -17.048 -5.998 1.027 1.00 94.06 118 GLY A C 1
ATOM 947 O O . GLY A 1 118 ? -16.068 -6.360 1.684 1.00 94.06 118 GLY A O 1
ATOM 948 N N . CYS A 1 119 ? -16.919 -5.231 -0.055 1.00 96.00 119 CYS A N 1
ATOM 949 C CA . CYS A 1 119 ? -15.644 -4.743 -0.567 1.00 96.00 119 CYS A CA 1
ATOM 950 C C . CYS A 1 119 ? -15.282 -3.380 0.030 1.00 96.00 119 CYS A C 1
ATOM 952 O O . CYS A 1 119 ? -16.154 -2.575 0.350 1.00 96.00 119 CYS A O 1
ATOM 954 N N . LEU A 1 120 ? -13.981 -3.098 0.115 1.00 95.81 120 LEU A N 1
ATOM 955 C CA . LEU A 1 120 ? -13.478 -1.746 0.337 1.00 95.81 120 LEU A CA 1
ATOM 956 C C . LEU A 1 120 ? -13.461 -0.997 -1.004 1.00 95.81 120 LEU A C 1
ATOM 958 O O . LEU A 1 120 ? -12.788 -1.442 -1.937 1.00 95.81 120 LEU A O 1
ATOM 962 N N . SER A 1 121 ? -14.166 0.127 -1.093 1.00 95.06 121 SER A N 1
ATOM 963 C CA . SER A 1 121 ? -14.200 0.994 -2.276 1.00 95.06 121 SER A CA 1
ATOM 964 C C . SER A 1 121 ? -13.533 2.347 -1.995 1.00 95.06 121 SER A C 1
ATOM 966 O O . SER A 1 121 ? -13.351 2.732 -0.836 1.00 95.06 121 SER A O 1
ATOM 968 N N . MET A 1 122 ? -13.087 3.028 -3.058 1.00 91.88 122 MET A N 1
ATOM 969 C CA . MET A 1 122 ? -12.328 4.286 -3.007 1.00 91.88 122 MET A CA 1
ATOM 970 C C . MET A 1 122 ? -12.668 5.240 -4.150 1.00 91.88 122 MET A C 1
ATOM 972 O O . MET A 1 122 ? -13.052 4.732 -5.229 1.00 91.88 122 MET A O 1
#

Nearest PDB structures (foldseek):
  8xl0-assembly1_F  TM=5.632E-01  e=1.770E+00  Homo sapiens
  7y1c-assembly1_L  TM=2.830E-01  e=4.022E+00  Klebsiella phage Kp9

Secondary structure (DSSP, 8-state):
--PPPHHHHHHGGGGGGS-HHHHHHTT--EEEEEEEEEEE---SSHHHHHHHHHTT----EEEEEEEEEEEE-SSEEEEEEEETTEEEEEEEEEEETTEEEEEETTEEEEEE-EEETTEEE-

Solvent-accessible surface area (backbone atoms only — not comparable to full-atom values): 6682 Å² total; per-residue (Å²): 130,89,74,64,32,45,56,40,70,25,45,50,78,51,42,72,58,34,36,68,73,61,39,52,61,52,58,52,68,47,80,47,80,48,77,53,72,43,67,35,84,50,60,92,47,72,68,48,41,50,52,35,55,74,54,50,51,61,64,62,42,76,77,34,69,30,40,37,39,37,40,31,40,55,72,35,35,37,44,34,41,39,45,92,84,33,72,40,58,33,43,36,32,71,75,44,79,29,22,40,34,39,40,37,74,89,46,76,49,77,40,55,49,49,71,54,97,31,38,84,42,104

Radius of gyration: 15.56 Å; Cα contacts (8 Å, |Δi|>4): 249; chains: 1; bounding box: 33×26×50 Å

Foldseek 3Di:
DDAAFQVCQQAPPQLVLADPVVSVVSRDAAKDKDKDWDFDCADPDPVRNVVCVQLQHDHGDDTDIKMWIWGTDNAWIWIWIDDPRGIWIWIWGDPDHQWIWIDTPPDIDIGRWGDDNNDIDD

Mean predicted aligned error: 3.49 Å